Protein AF-A0A975SQP4-F1 (afdb_monomer)

pLDDT: mean 86.36, std 15.94, range [32.56, 98.25]

Nearest PDB structures (foldseek):
  5yxy-assembly3_C  TM=6.161E-01  e=6.098E-05  Thermococcus kodakarensis KOD1
  5yxy-assembly1_A  TM=6.257E-01  e=1.698E-04  Thermococcus kodakarensis KOD1
  5yxy-assembly2_B  TM=6.316E-01  e=3.946E-04  Thermococcus kodakarensis KOD1
  6ap4-assembly8_P  TM=3.852E-01  e=3.971E+00  Acinetobacter baumannii

Foldseek 3Di:
DPPAQDFFAQLCPLQVDPDPDPLSVVLVVCVVVLVLLVSLVSSLVVVVVVVVPDDPPPDDDPVQWDKDDPDQQWIKIWHQDRLGIKIWIFHDDPNDTPDIDIDDSVCSQPPCSHVLVVSLVPDDDPDPVRSVVVSVSSVV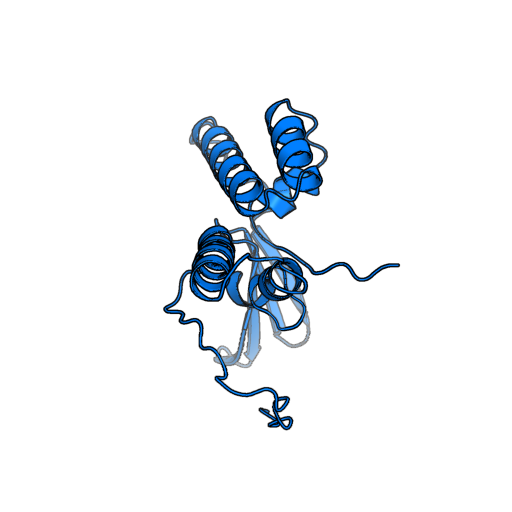SSPDPDDDDDDDDPDPDDDDDDDDD

Radius of gyration: 19.08 Å; Cα contacts (8 Å, |Δi|>4): 188; chains: 1; bounding box: 42×37×51 Å

Structure (mmCIF, N/CA/C/O backbone):
data_AF-A0A975SQP4-F1
#
_entry.id   AF-A0A975SQP4-F1
#
loop_
_atom_site.group_PDB
_atom_site.id
_atom_site.type_symbol
_atom_site.label_atom_id
_atom_site.label_alt_id
_atom_site.label_comp_id
_atom_site.label_asym_id
_atom_site.label_entity_id
_atom_site.label_seq_id
_atom_site.pdbx_PDB_ins_code
_atom_site.Cartn_x
_atom_site.Cartn_y
_atom_site.Cartn_z
_atom_site.occupancy
_atom_site.B_iso_or_equiv
_atom_site.auth_seq_id
_atom_site.auth_comp_id
_atom_site.auth_asym_id
_atom_site.auth_atom_id
_atom_site.pdbx_PDB_model_num
ATOM 1 N N . MET A 1 1 ? -13.201 15.260 -13.399 1.00 32.56 1 MET A N 1
ATOM 2 C CA . MET A 1 1 ? -12.210 14.703 -12.460 1.00 32.56 1 MET A CA 1
ATOM 3 C C . MET A 1 1 ? -11.807 13.373 -13.053 1.00 32.56 1 MET A C 1
ATOM 5 O O . MET A 1 1 ? -12.689 12.547 -13.225 1.00 32.56 1 MET A O 1
ATOM 9 N N . SER A 1 2 ? -10.571 13.209 -13.523 1.00 33.12 2 SER A N 1
ATOM 10 C CA . SER A 1 2 ? -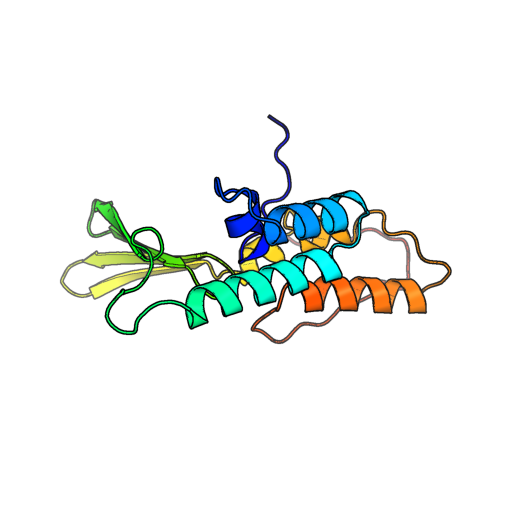10.125 11.887 -13.968 1.00 33.12 2 SER A CA 1
ATOM 11 C C . SER A 1 2 ? -10.070 10.998 -12.730 1.00 33.12 2 SER A C 1
ATOM 13 O O . SER A 1 2 ? -9.267 11.269 -11.837 1.00 33.12 2 SER A O 1
ATOM 15 N N . GLU A 1 3 ? -10.948 10.003 -12.642 1.00 42.69 3 GLU A N 1
ATOM 16 C CA . GLU A 1 3 ? -10.845 8.921 -11.661 1.00 42.69 3 GLU A CA 1
ATOM 17 C C . GLU A 1 3 ? -9.590 8.114 -12.008 1.00 42.69 3 GLU A C 1
ATOM 19 O O . GLU A 1 3 ? -9.625 7.149 -12.766 1.00 42.69 3 GLU A O 1
ATOM 24 N N . GLY A 1 4 ? -8.439 8.612 -11.554 1.00 46.56 4 GLY A N 1
ATOM 25 C CA . GLY A 1 4 ? -7.185 7.882 -11.608 1.00 46.56 4 GLY A CA 1
ATOM 26 C C . GLY A 1 4 ? -7.287 6.672 -10.692 1.00 46.56 4 GLY A C 1
ATOM 27 O O . GLY A 1 4 ? -7.921 6.740 -9.638 1.00 46.56 4 GLY A O 1
ATOM 28 N N . ALA A 1 5 ? -6.674 5.569 -11.105 1.00 53.38 5 ALA A N 1
ATOM 29 C CA . ALA A 1 5 ? -6.586 4.374 -10.288 1.00 53.38 5 ALA A CA 1
ATOM 30 C C . ALA A 1 5 ? -6.039 4.708 -8.897 1.00 53.38 5 ALA A C 1
ATOM 32 O O . ALA A 1 5 ? -5.041 5.420 -8.755 1.00 53.38 5 ALA A O 1
ATOM 33 N N . VAL A 1 6 ? -6.724 4.206 -7.874 1.00 75.69 6 VAL A N 1
ATOM 34 C CA . VAL A 1 6 ? -6.373 4.471 -6.482 1.00 75.69 6 VAL A CA 1
ATOM 35 C C . VAL A 1 6 ? -5.302 3.465 -6.067 1.00 75.69 6 VAL A C 1
ATOM 37 O O . VAL A 1 6 ? -5.576 2.276 -5.919 1.00 75.69 6 VAL A O 1
ATOM 40 N N . GLU A 1 7 ? -4.068 3.941 -5.905 1.00 90.06 7 GLU A N 1
ATOM 41 C CA . GLU A 1 7 ? -2.998 3.204 -5.229 1.00 90.06 7 GLU A CA 1
ATOM 42 C C . GLU A 1 7 ? -3.010 3.544 -3.736 1.00 90.06 7 GLU A C 1
ATOM 44 O O . GLU A 1 7 ? -3.256 4.686 -3.343 1.00 90.06 7 GLU A O 1
ATOM 49 N N . THR A 1 8 ? -2.712 2.556 -2.896 1.00 92.38 8 THR A N 1
ATOM 50 C CA . THR A 1 8 ? -2.535 2.736 -1.455 1.00 92.38 8 THR A CA 1
ATOM 51 C C . THR A 1 8 ? -1.158 2.261 -0.996 1.00 92.38 8 THR A C 1
ATOM 53 O O . THR A 1 8 ? -0.501 1.464 -1.666 1.00 92.38 8 THR A O 1
ATOM 56 N N . GLY A 1 9 ? -0.715 2.760 0.162 1.00 93.00 9 GLY A N 1
ATOM 57 C CA . GLY A 1 9 ? 0.570 2.407 0.765 1.00 93.00 9 GLY A CA 1
ATOM 58 C C . GLY A 1 9 ? 1.563 3.572 0.814 1.00 93.00 9 GLY A C 1
ATOM 59 O O . GLY A 1 9 ? 1.165 4.732 0.675 1.00 93.00 9 GLY A O 1
ATOM 60 N N . PRO A 1 10 ? 2.860 3.284 1.027 1.00 93.31 10 PRO A N 1
ATOM 61 C CA . PRO A 1 10 ? 3.873 4.305 1.301 1.00 93.31 10 PRO A CA 1
ATOM 62 C C . PRO A 1 10 ? 4.020 5.322 0.170 1.00 93.31 10 PRO A C 1
ATOM 64 O O . PRO A 1 10 ? 4.149 6.516 0.427 1.00 93.31 10 PRO A O 1
ATOM 67 N N . LEU A 1 11 ? 3.936 4.868 -1.088 1.00 93.81 11 LEU A N 1
ATOM 68 C CA . LEU A 1 11 ? 3.996 5.755 -2.249 1.00 93.81 11 LEU A CA 1
ATOM 69 C C . LEU A 1 11 ? 2.843 6.764 -2.240 1.00 93.81 11 LEU A C 1
ATOM 71 O O . LEU A 1 11 ? 3.079 7.962 -2.364 1.00 93.81 11 LEU A O 1
ATOM 75 N N . ALA A 1 12 ? 1.611 6.286 -2.048 1.00 91.56 12 ALA A N 1
ATOM 76 C CA . ALA A 1 12 ? 0.422 7.131 -2.011 1.00 91.56 12 ALA A CA 1
ATOM 77 C C . ALA A 1 12 ? 0.481 8.154 -0.865 1.00 91.56 12 ALA A C 1
ATOM 79 O O . ALA A 1 12 ? 0.145 9.320 -1.064 1.00 91.56 12 ALA A O 1
ATOM 80 N N . ARG A 1 13 ? 0.972 7.747 0.316 1.00 89.50 13 ARG A N 1
ATOM 81 C CA . ARG A 1 13 ? 1.149 8.653 1.462 1.00 89.50 13 ARG A CA 1
ATOM 82 C C . ARG A 1 13 ? 2.196 9.733 1.198 1.00 89.50 13 ARG A C 1
ATOM 84 O O . ARG A 1 13 ? 1.934 10.898 1.473 1.00 89.50 13 ARG A O 1
ATOM 91 N N . LEU A 1 14 ? 3.351 9.366 0.644 1.00 87.19 14 LEU A N 1
ATOM 92 C CA . LEU A 1 14 ? 4.431 10.318 0.364 1.00 87.19 14 LEU A CA 1
ATOM 93 C C . LEU A 1 14 ? 4.077 11.282 -0.774 1.00 87.19 14 LEU A C 1
ATOM 95 O O . LEU A 1 14 ? 4.376 12.468 -0.689 1.00 87.19 14 LEU A O 1
ATOM 99 N N . LEU A 1 15 ? 3.420 10.797 -1.831 1.00 81.31 15 LEU A N 1
ATOM 100 C CA . LEU A 1 15 ? 3.036 11.642 -2.963 1.00 81.31 15 LEU A CA 1
ATOM 101 C C . LEU A 1 15 ? 1.813 12.519 -2.676 1.00 81.31 15 LEU A C 1
ATOM 103 O O . LEU A 1 15 ? 1.733 13.613 -3.236 1.00 81.31 15 LEU A O 1
ATOM 107 N N . GLY A 1 16 ? 0.886 12.046 -1.835 1.00 75.50 16 GLY A N 1
ATOM 108 C CA . GLY A 1 16 ? -0.305 12.783 -1.403 1.00 75.50 16 GLY A CA 1
ATOM 109 C C . GLY A 1 16 ? -0.074 13.722 -0.213 1.00 75.50 16 GLY A C 1
ATOM 110 O O . GLY A 1 16 ? -0.915 14.578 0.054 1.00 75.50 16 GLY A O 1
ATOM 111 N N . GLY A 1 17 ? 1.045 13.575 0.500 1.00 70.75 17 GLY A N 1
ATOM 112 C CA . GLY A 1 17 ? 1.459 14.480 1.568 1.00 70.75 17 GLY A CA 1
ATOM 113 C C . GLY A 1 17 ? 2.101 15.768 1.046 1.00 70.75 17 GLY A C 1
ATOM 114 O O . GLY A 1 17 ? 2.543 15.856 -0.098 1.00 70.75 17 GLY A O 1
ATOM 115 N N . SER A 1 18 ? 2.212 16.772 1.917 1.00 59.25 18 SER A N 1
ATOM 116 C CA . SER A 1 18 ? 2.933 18.028 1.651 1.00 59.25 18 SER A CA 1
ATOM 117 C C . SER A 1 18 ? 4.452 17.911 1.861 1.00 59.25 18 SER A C 1
ATOM 119 O O . SER A 1 18 ? 5.122 18.909 2.122 1.00 59.25 18 SER A O 1
ATOM 121 N N . GLU A 1 19 ? 5.002 16.693 1.851 1.00 62.91 19 GLU A N 1
ATOM 122 C CA . GLU A 1 19 ? 6.427 16.460 2.086 1.00 62.91 19 GLU A CA 1
ATOM 123 C C . GLU A 1 19 ? 7.230 16.744 0.805 1.00 62.91 19 GLU A C 1
ATOM 125 O O . GLU A 1 19 ? 7.314 15.917 -0.101 1.00 62.91 19 GLU A O 1
ATOM 130 N N . ASP A 1 20 ? 7.865 17.916 0.745 1.00 63.41 20 ASP A N 1
ATOM 131 C CA . ASP A 1 20 ? 8.744 18.338 -0.358 1.00 63.41 20 ASP A CA 1
ATOM 132 C C . ASP A 1 20 ? 10.231 18.067 -0.057 1.00 63.41 20 ASP A C 1
ATOM 134 O O . ASP A 1 20 ? 11.104 18.923 -0.203 1.00 63.41 20 ASP A O 1
ATOM 138 N N . GLY A 1 21 ? 10.531 16.848 0.397 1.00 82.00 21 GLY A N 1
ATOM 139 C CA . GLY A 1 21 ? 11.902 16.391 0.644 1.00 82.00 21 GLY A CA 1
ATOM 140 C C . GLY A 1 21 ? 12.603 15.855 -0.611 1.00 82.00 21 GLY A C 1
ATOM 141 O O . GLY A 1 21 ? 11.957 15.464 -1.584 1.00 82.00 21 GLY A O 1
ATOM 142 N N . ALA A 1 22 ? 13.937 15.748 -0.567 1.00 86.44 22 ALA A N 1
ATOM 143 C CA . ALA A 1 22 ? 14.736 15.159 -1.652 1.00 86.44 22 ALA A CA 1
ATOM 144 C C . ALA A 1 22 ? 14.263 13.741 -2.037 1.00 86.44 22 ALA A C 1
ATOM 146 O O . ALA A 1 22 ? 14.171 13.420 -3.219 1.00 86.44 22 ALA A O 1
ATOM 147 N N . ALA A 1 23 ? 13.871 12.927 -1.048 1.00 88.88 23 ALA A N 1
ATOM 148 C CA . ALA A 1 23 ? 13.306 11.600 -1.286 1.00 88.88 23 ALA A CA 1
ATOM 149 C C . ALA A 1 23 ? 11.993 11.660 -2.088 1.00 88.88 23 ALA A C 1
ATOM 151 O O . ALA A 1 23 ? 11.809 10.891 -3.026 1.00 88.88 23 ALA A O 1
ATOM 152 N N . ALA A 1 24 ? 11.093 12.599 -1.773 1.00 90.12 24 ALA A N 1
ATOM 153 C CA . ALA A 1 24 ? 9.841 12.764 -2.510 1.00 90.12 24 ALA A CA 1
ATOM 154 C C . ALA A 1 24 ? 10.092 13.196 -3.964 1.00 90.12 24 ALA A C 1
ATOM 156 O O . ALA A 1 24 ? 9.420 12.709 -4.871 1.00 90.12 24 ALA A O 1
ATOM 157 N N . GLN A 1 25 ? 11.083 14.059 -4.206 1.00 91.25 25 GLN A N 1
ATOM 158 C CA . GLN A 1 25 ? 11.480 14.466 -5.560 1.00 91.25 25 GLN A CA 1
ATOM 159 C C . GLN A 1 25 ? 12.037 13.290 -6.372 1.00 91.25 25 GLN A C 1
ATOM 161 O O . GLN A 1 25 ? 11.622 13.091 -7.512 1.00 91.25 25 GLN A O 1
ATOM 166 N N . GLU A 1 26 ? 12.918 12.479 -5.781 1.00 93.44 26 GLU A N 1
ATOM 167 C CA . GLU A 1 26 ? 13.449 11.270 -6.422 1.00 93.44 26 GLU A CA 1
ATOM 168 C C . GLU A 1 26 ? 12.330 10.271 -6.754 1.00 93.44 26 GLU A C 1
ATOM 170 O O . GLU A 1 26 ? 12.251 9.760 -7.871 1.00 93.44 26 GLU A O 1
ATOM 175 N N . ILE A 1 27 ? 11.413 10.036 -5.813 1.00 95.06 27 ILE A N 1
ATOM 176 C CA . ILE A 1 27 ? 10.261 9.148 -6.007 1.00 95.06 27 ILE A CA 1
ATOM 177 C C . ILE A 1 27 ? 9.359 9.654 -7.143 1.00 95.06 27 ILE A C 1
ATOM 179 O O . ILE A 1 27 ? 8.973 8.860 -8.005 1.00 95.06 27 ILE A O 1
ATOM 183 N N . ARG A 1 28 ? 9.051 10.961 -7.187 1.00 92.81 28 ARG A N 1
ATOM 184 C CA . ARG A 1 28 ? 8.284 11.581 -8.285 1.00 92.81 28 ARG A CA 1
ATOM 185 C C . ARG A 1 28 ? 9.002 11.411 -9.621 1.00 92.81 28 ARG A C 1
ATOM 187 O O . ARG A 1 28 ? 8.385 10.988 -10.587 1.00 92.81 28 ARG A O 1
ATOM 194 N N . GLN A 1 29 ? 10.314 11.631 -9.664 1.00 94.69 29 GLN A N 1
ATOM 195 C CA . GLN A 1 29 ? 11.102 11.445 -10.879 1.00 94.69 29 GLN A CA 1
ATOM 196 C C . GLN A 1 29 ? 11.060 9.990 -11.379 1.00 94.69 29 GLN A C 1
ATOM 198 O O . GLN A 1 29 ? 10.873 9.753 -12.573 1.00 94.69 29 GLN A O 1
ATOM 203 N N . LEU A 1 30 ? 11.213 9.007 -10.486 1.00 96.25 30 LEU A N 1
ATOM 204 C CA . LEU A 1 30 ? 11.084 7.588 -10.834 1.00 96.25 30 LEU A CA 1
ATOM 205 C C . LEU A 1 30 ? 9.681 7.270 -11.362 1.00 96.25 30 LEU A C 1
ATOM 207 O O . LEU A 1 30 ? 9.540 6.527 -12.337 1.00 96.25 30 LEU A O 1
ATOM 211 N N . TRP A 1 31 ? 8.649 7.844 -10.744 1.00 93.69 31 TRP A N 1
ATOM 212 C CA . TRP A 1 31 ? 7.271 7.701 -11.195 1.00 93.69 31 TRP A CA 1
ATOM 213 C C . TRP A 1 31 ? 7.064 8.306 -12.588 1.00 93.69 31 TRP A C 1
ATOM 215 O O . TRP A 1 31 ? 6.564 7.629 -13.483 1.00 93.69 31 TRP A O 1
ATOM 225 N N . ASP A 1 32 ? 7.510 9.530 -12.833 1.00 93.19 32 ASP A N 1
ATOM 226 C CA . ASP A 1 32 ? 7.331 10.201 -14.124 1.00 93.19 32 ASP A CA 1
ATOM 227 C C . ASP A 1 32 ? 8.091 9.494 -15.260 1.00 93.19 32 ASP A C 1
ATOM 229 O O . ASP A 1 32 ? 7.645 9.482 -16.404 1.00 93.19 32 ASP A O 1
ATOM 233 N N . GLN A 1 33 ? 9.191 8.807 -14.938 1.00 94.50 33 GLN A N 1
ATOM 234 C CA . GLN A 1 33 ? 9.934 7.940 -15.863 1.00 94.50 33 GLN A CA 1
ATOM 235 C C . GLN A 1 33 ? 9.255 6.584 -16.136 1.00 94.50 33 GLN A C 1
ATOM 237 O O . GLN A 1 33 ? 9.826 5.741 -16.827 1.00 94.50 33 GLN A O 1
ATOM 242 N N . GLY A 1 34 ? 8.082 6.318 -15.555 1.00 91.75 34 GLY A N 1
ATOM 243 C CA . GLY A 1 34 ? 7.397 5.027 -15.671 1.00 91.75 34 GLY A CA 1
ATOM 244 C C . GLY A 1 34 ? 8.060 3.896 -14.877 1.00 91.75 34 GLY A C 1
ATOM 245 O O . GLY A 1 34 ? 7.683 2.735 -15.018 1.00 91.75 34 GLY A O 1
ATOM 246 N N . ARG A 1 35 ? 9.029 4.195 -14.001 1.00 94.56 35 ARG A N 1
ATOM 247 C CA . ARG A 1 35 ? 9.762 3.200 -13.201 1.00 94.56 35 ARG A CA 1
ATOM 248 C C . ARG A 1 35 ? 8.979 2.839 -11.935 1.00 94.56 35 ARG A C 1
ATOM 250 O O . ARG A 1 35 ? 9.484 2.985 -10.821 1.00 94.56 35 ARG A O 1
ATOM 257 N N . ARG A 1 36 ? 7.743 2.353 -12.112 1.00 94.56 36 ARG A N 1
ATOM 258 C CA . ARG A 1 36 ? 6.779 2.063 -11.028 1.00 94.56 36 ARG A CA 1
ATOM 259 C C . ARG A 1 36 ? 7.386 1.220 -9.899 1.00 94.56 36 ARG A C 1
ATOM 261 O O . ARG A 1 36 ? 7.304 1.663 -8.752 1.00 94.56 36 ARG A O 1
ATOM 268 N N . PRO A 1 37 ? 8.081 0.089 -10.166 1.00 96.50 37 PRO A N 1
ATOM 269 C CA . PRO A 1 37 ? 8.654 -0.704 -9.082 1.00 96.50 37 PRO A CA 1
ATOM 270 C C . PRO A 1 37 ? 9.704 0.042 -8.260 1.00 96.50 37 PRO A C 1
ATOM 272 O O . PRO A 1 37 ? 9.720 -0.058 -7.034 1.00 96.50 37 PRO A O 1
ATOM 275 N N . ALA A 1 38 ? 10.557 0.821 -8.931 1.00 97.38 38 ALA A N 1
ATOM 276 C CA . ALA A 1 38 ? 11.601 1.596 -8.275 1.00 97.38 38 ALA A CA 1
ATOM 277 C C . ALA A 1 38 ? 11.000 2.710 -7.408 1.00 97.38 38 ALA A C 1
ATOM 279 O O . ALA A 1 38 ? 11.415 2.869 -6.264 1.00 97.38 38 ALA A O 1
ATOM 280 N N . ALA A 1 39 ? 9.986 3.423 -7.914 1.00 96.38 39 ALA A N 1
ATOM 281 C CA . ALA A 1 39 ? 9.289 4.462 -7.158 1.00 96.38 39 ALA A CA 1
ATOM 282 C C . ALA A 1 39 ? 8.654 3.901 -5.871 1.00 96.38 39 ALA A C 1
ATOM 284 O O . ALA A 1 39 ? 8.838 4.465 -4.793 1.00 96.38 39 ALA A O 1
ATOM 285 N N . ARG A 1 40 ? 7.972 2.749 -5.955 1.00 96.44 40 ARG A N 1
ATOM 286 C CA . ARG A 1 40 ? 7.360 2.085 -4.789 1.00 96.44 40 ARG A CA 1
ATOM 287 C C . ARG A 1 40 ? 8.389 1.606 -3.772 1.00 96.44 40 ARG A C 1
ATOM 289 O O . ARG A 1 40 ? 8.176 1.748 -2.570 1.00 96.44 40 ARG A O 1
ATOM 296 N N . LEU A 1 41 ? 9.504 1.033 -4.230 1.00 96.94 41 LEU A N 1
ATOM 297 C CA . LEU A 1 41 ? 10.579 0.600 -3.337 1.00 96.94 41 LEU A CA 1
ATOM 298 C C . LEU A 1 41 ? 11.240 1.793 -2.635 1.00 96.94 41 LEU A C 1
ATOM 300 O O . LEU A 1 41 ? 11.390 1.762 -1.416 1.00 96.94 41 LEU A O 1
ATOM 304 N N . ALA A 1 42 ? 11.562 2.855 -3.376 1.00 96.44 42 ALA A N 1
ATOM 305 C CA . ALA A 1 42 ? 12.117 4.083 -2.812 1.00 96.44 42 ALA A CA 1
ATOM 306 C C . ALA A 1 42 ? 11.171 4.700 -1.768 1.00 96.44 42 ALA A C 1
ATOM 308 O O . ALA A 1 42 ? 11.614 5.064 -0.681 1.00 96.44 42 ALA A O 1
ATOM 309 N N . ALA A 1 43 ? 9.863 4.719 -2.042 1.00 95.38 43 ALA A N 1
ATOM 310 C CA . ALA A 1 43 ? 8.848 5.165 -1.091 1.00 95.38 43 ALA A CA 1
ATOM 311 C C . ALA A 1 43 ? 8.824 4.337 0.204 1.00 95.38 43 ALA A C 1
ATOM 313 O O . ALA A 1 43 ? 8.783 4.908 1.294 1.00 95.38 43 ALA A O 1
ATOM 314 N N . ARG A 1 44 ? 8.910 3.002 0.115 1.00 95.44 44 ARG A N 1
ATOM 315 C CA . ARG A 1 44 ? 9.026 2.136 1.304 1.00 95.44 44 ARG A CA 1
ATOM 316 C C . ARG A 1 44 ? 10.281 2.436 2.111 1.00 95.44 44 ARG A C 1
ATOM 318 O O . ARG A 1 44 ? 10.204 2.531 3.330 1.00 95.44 44 ARG A O 1
ATOM 325 N N . CYS A 1 45 ? 11.428 2.573 1.447 1.00 95.19 45 CYS A N 1
ATOM 326 C CA . CYS A 1 45 ? 12.690 2.879 2.116 1.00 95.19 45 CYS A CA 1
ATOM 327 C C . CYS A 1 45 ? 12.631 4.240 2.816 1.00 95.19 45 CYS A C 1
ATOM 329 O O . CYS A 1 45 ? 12.997 4.331 3.983 1.00 95.19 45 CYS A O 1
ATOM 331 N N . ALA A 1 46 ? 12.115 5.270 2.141 1.00 93.56 46 ALA A N 1
ATOM 332 C CA . ALA A 1 46 ? 11.956 6.602 2.713 1.00 93.56 46 ALA A CA 1
ATOM 333 C C . ALA A 1 46 ? 11.031 6.592 3.940 1.00 93.56 46 ALA A C 1
ATOM 335 O O . ALA A 1 46 ? 11.378 7.157 4.978 1.00 93.56 46 ALA A O 1
ATOM 336 N N . GLU A 1 47 ? 9.887 5.903 3.860 1.00 91.62 47 GLU A N 1
ATOM 337 C CA . GLU A 1 47 ? 8.977 5.776 4.998 1.00 91.62 47 GLU A CA 1
ATOM 338 C C . GLU A 1 47 ? 9.612 4.996 6.156 1.00 91.62 47 GLU A C 1
ATOM 340 O O . GLU A 1 47 ? 9.515 5.429 7.303 1.00 91.62 47 GLU A O 1
ATOM 345 N N . LEU A 1 48 ? 10.314 3.895 5.871 1.00 91.88 48 LEU A N 1
ATOM 346 C CA . LEU A 1 48 ? 11.021 3.116 6.886 1.00 91.88 48 LEU A CA 1
ATOM 347 C C . LEU A 1 48 ? 12.091 3.954 7.591 1.00 91.88 48 LEU A C 1
ATOM 349 O O . LEU A 1 48 ? 12.160 3.938 8.817 1.00 91.88 48 LEU A O 1
ATOM 353 N N . THR A 1 49 ? 12.898 4.713 6.845 1.00 91.81 49 THR A N 1
ATOM 354 C CA . THR A 1 49 ? 13.903 5.618 7.420 1.00 91.81 49 THR A CA 1
ATOM 355 C C . THR A 1 49 ? 13.251 6.695 8.283 1.00 91.81 49 THR A C 1
ATOM 357 O O . THR A 1 49 ? 13.729 6.955 9.385 1.00 91.81 49 THR A O 1
ATOM 360 N N . ARG A 1 50 ? 12.138 7.287 7.826 1.00 88.00 50 ARG A N 1
ATOM 361 C CA . ARG A 1 50 ? 11.384 8.290 8.593 1.00 88.00 50 ARG A CA 1
ATOM 362 C C . ARG A 1 50 ? 10.860 7.713 9.907 1.00 88.00 50 ARG A C 1
ATOM 364 O O . ARG A 1 50 ? 11.040 8.339 10.943 1.00 88.00 50 ARG A O 1
ATOM 371 N N . LEU A 1 51 ? 10.241 6.532 9.873 1.00 87.44 51 LEU A N 1
ATOM 372 C CA . LEU A 1 51 ? 9.721 5.854 11.066 1.00 87.44 51 LEU A CA 1
ATOM 373 C C . LEU A 1 51 ? 10.843 5.431 12.019 1.00 87.44 51 LEU A C 1
ATOM 375 O O . LEU A 1 51 ? 10.719 5.616 13.223 1.00 87.44 51 LEU A O 1
ATOM 379 N N . ALA A 1 52 ? 11.956 4.914 11.495 1.00 89.06 52 ALA A N 1
ATOM 380 C CA . ALA A 1 52 ? 13.106 4.510 12.302 1.00 89.06 52 ALA A CA 1
ATOM 381 C C . ALA A 1 52 ? 13.812 5.696 12.985 1.00 89.06 52 ALA A C 1
ATOM 383 O O . ALA A 1 52 ? 14.499 5.501 13.985 1.00 89.06 52 ALA A O 1
ATOM 384 N N . ALA A 1 53 ? 13.653 6.912 12.454 1.00 88.31 53 ALA A N 1
ATOM 385 C CA . ALA A 1 53 ? 14.185 8.136 13.045 1.00 88.31 53 ALA A CA 1
ATOM 386 C C . ALA A 1 53 ? 13.280 8.741 14.139 1.00 88.31 53 ALA A C 1
ATOM 388 O O . ALA A 1 53 ? 13.708 9.677 14.816 1.00 88.31 53 ALA A O 1
ATOM 389 N N . GLN A 1 54 ? 12.045 8.251 14.315 1.00 84.56 54 GLN A N 1
ATOM 390 C CA . GLN A 1 54 ? 11.140 8.739 15.360 1.00 84.56 54 GLN A CA 1
ATOM 391 C C . GLN A 1 54 ? 11.601 8.269 16.743 1.00 84.56 54 GLN A C 1
ATOM 393 O O . GLN A 1 54 ? 12.066 7.141 16.919 1.00 84.56 54 GLN A O 1
ATOM 398 N N . ALA A 1 55 ? 11.472 9.145 17.741 1.00 77.88 55 ALA A N 1
ATOM 399 C CA . ALA A 1 55 ? 11.774 8.784 19.119 1.00 77.88 55 ALA A CA 1
ATOM 400 C C . ALA A 1 55 ? 10.729 7.773 19.645 1.00 77.88 55 ALA A C 1
ATOM 402 O O . ALA A 1 55 ? 9.562 7.880 19.275 1.00 77.88 55 ALA A O 1
ATOM 403 N N . PRO A 1 56 ? 11.095 6.808 20.513 1.00 75.69 56 PRO A N 1
ATOM 404 C CA . PRO A 1 56 ? 10.175 5.753 20.964 1.00 75.69 56 PRO A CA 1
ATOM 405 C C . PRO A 1 56 ? 8.908 6.249 21.683 1.00 75.69 56 PRO A C 1
ATOM 407 O O . PRO A 1 56 ? 7.936 5.510 21.805 1.00 75.69 56 PRO A O 1
ATOM 410 N N . ASP A 1 57 ? 8.937 7.474 22.203 1.00 81.06 57 ASP A N 1
ATOM 411 C CA . ASP A 1 57 ? 7.842 8.154 22.895 1.00 81.06 57 ASP A CA 1
ATOM 412 C C . ASP A 1 57 ? 6.946 8.978 21.956 1.00 81.06 57 ASP A C 1
ATOM 414 O O . ASP A 1 57 ? 5.818 9.323 22.320 1.00 81.06 57 ASP A O 1
ATOM 418 N N . GLN A 1 58 ? 7.400 9.250 20.730 1.00 74.75 58 GLN A N 1
ATOM 419 C CA . GLN A 1 58 ? 6.543 9.735 19.658 1.00 74.75 58 GLN A CA 1
ATOM 420 C C . GLN A 1 58 ? 5.706 8.550 19.178 1.00 74.75 58 GLN A C 1
ATOM 422 O O . GLN A 1 58 ? 6.175 7.694 18.434 1.00 74.75 58 GLN A O 1
ATOM 427 N N . GLY A 1 59 ? 4.465 8.464 19.661 1.00 75.44 59 GLY A N 1
ATOM 428 C CA . GLY A 1 59 ? 3.500 7.472 19.188 1.00 75.44 59 GLY A CA 1
ATOM 429 C C . GLY A 1 59 ? 3.272 7.535 17.669 1.00 75.44 59 GLY A C 1
ATOM 430 O O . GLY A 1 59 ? 3.868 8.334 16.946 1.00 75.44 59 GLY A O 1
ATOM 431 N N . LEU A 1 60 ? 2.369 6.691 17.165 1.00 73.69 60 LEU A N 1
ATOM 432 C CA . LEU A 1 60 ? 2.030 6.683 15.739 1.00 73.69 60 LEU A CA 1
ATOM 433 C C . LEU A 1 60 ? 1.563 8.073 15.264 1.00 73.69 60 LEU A C 1
ATOM 435 O O . LEU A 1 60 ? 0.951 8.807 16.048 1.00 73.69 60 LEU A O 1
ATOM 439 N N . PRO A 1 61 ? 1.787 8.430 13.984 1.00 81.31 61 PRO A N 1
ATOM 440 C CA . PRO A 1 61 ? 1.229 9.655 13.427 1.00 81.31 61 PRO A CA 1
ATOM 441 C C . PRO A 1 61 ? -0.289 9.725 13.680 1.00 81.31 61 PRO A C 1
ATOM 443 O O . PRO A 1 61 ? -0.976 8.716 13.503 1.00 81.31 61 PRO A O 1
ATOM 446 N N . PRO A 1 62 ? -0.834 10.887 14.080 1.00 76.44 62 PRO A N 1
ATOM 447 C CA . PRO A 1 62 ? -2.212 10.990 14.570 1.00 76.44 62 PRO A CA 1
ATOM 448 C C . PRO A 1 62 ? -3.263 10.544 13.541 1.00 76.44 62 PRO A C 1
ATOM 450 O O . PRO A 1 62 ? -4.288 9.989 13.920 1.00 76.44 62 PRO A O 1
ATOM 453 N N . ASP A 1 63 ? -2.981 10.693 12.244 1.00 85.69 63 ASP A N 1
ATOM 454 C CA . ASP A 1 63 ? -3.914 10.345 11.162 1.00 85.69 63 ASP A CA 1
ATOM 455 C C . ASP A 1 63 ? -3.847 8.871 10.724 1.00 85.69 63 ASP A C 1
ATOM 457 O O . ASP A 1 63 ? -4.551 8.456 9.792 1.00 85.69 63 ASP A O 1
ATOM 461 N N . TRP A 1 64 ? -2.984 8.070 11.360 1.00 90.19 64 TRP A N 1
ATOM 462 C CA . TRP A 1 64 ? -2.804 6.655 11.028 1.00 90.19 64 TRP A CA 1
ATOM 463 C C . TRP A 1 64 ? -3.851 5.758 11.666 1.00 90.19 64 TRP A C 1
ATOM 465 O O . TRP A 1 64 ? -4.102 4.676 11.148 1.00 90.19 64 TRP A O 1
ATOM 475 N N . VAL A 1 65 ? -4.482 6.188 12.754 1.00 93.38 65 VAL A N 1
ATOM 476 C CA . VAL A 1 65 ? -5.546 5.430 13.413 1.00 93.38 65 VAL A CA 1
ATOM 477 C C . VAL A 1 65 ? -6.764 6.327 13.531 1.00 93.38 65 VAL A C 1
ATOM 479 O O . VAL A 1 65 ? -6.696 7.412 14.096 1.00 93.38 65 VAL A O 1
ATOM 482 N N . GLY A 1 66 ? -7.890 5.870 12.995 1.00 93.75 66 GLY A N 1
ATOM 483 C CA . GLY A 1 66 ? -9.141 6.612 13.029 1.00 93.75 66 GLY A CA 1
ATOM 484 C C . GLY A 1 66 ? -10.330 5.699 13.271 1.00 93.75 66 GLY A C 1
ATOM 485 O O . GLY A 1 66 ? -10.317 4.522 12.910 1.00 93.75 66 GLY A O 1
ATOM 486 N N . GLY A 1 67 ? -11.377 6.259 13.865 1.00 95.25 67 GLY A N 1
ATOM 487 C CA . GLY A 1 67 ? -12.647 5.578 14.060 1.00 95.25 67 GLY A CA 1
ATOM 488 C C . GLY A 1 67 ? -13.817 6.524 13.832 1.00 95.25 67 GLY A C 1
ATOM 489 O O . GLY A 1 67 ? -13.721 7.715 14.121 1.00 95.25 67 GLY A O 1
ATOM 490 N N . ALA A 1 68 ? -14.921 5.994 13.318 1.00 96.44 68 ALA A N 1
ATOM 491 C CA . ALA A 1 68 ? -16.160 6.731 13.126 1.00 96.44 68 ALA A CA 1
ATOM 492 C C . ALA A 1 68 ? -17.357 5.897 13.590 1.00 96.44 68 ALA A C 1
ATOM 494 O O . ALA A 1 68 ? -17.469 4.712 13.279 1.00 96.44 68 ALA A O 1
ATOM 495 N N . ASN A 1 69 ? -18.272 6.530 14.323 1.00 96.44 69 ASN A N 1
ATOM 496 C CA . ASN A 1 69 ? -19.582 5.961 14.619 1.00 96.44 69 ASN A CA 1
ATOM 497 C C . ASN A 1 69 ? -20.516 6.275 13.444 1.00 96.44 69 ASN A C 1
ATOM 499 O O . ASN A 1 69 ? -20.745 7.444 13.138 1.00 96.44 69 ASN A O 1
ATOM 503 N N . LEU A 1 70 ? -21.033 5.236 12.789 1.00 96.50 70 LEU A N 1
ATOM 504 C CA . LEU A 1 70 ? -21.928 5.353 11.634 1.00 96.50 70 LEU A CA 1
ATOM 505 C C . LEU A 1 70 ? -23.417 5.267 12.028 1.00 96.50 70 LEU A C 1
ATOM 507 O O . LEU A 1 70 ? -24.290 5.308 11.165 1.00 96.50 70 LEU A O 1
ATOM 511 N N . GLY A 1 71 ? -23.719 5.162 13.325 1.00 95.81 71 G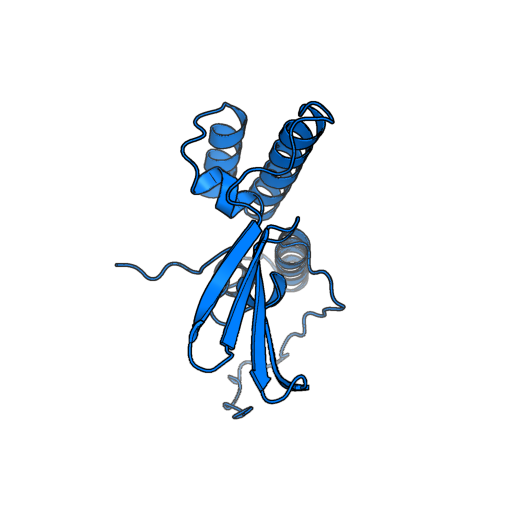LY A N 1
ATOM 512 C CA . GLY A 1 71 ? -25.068 5.027 13.870 1.00 95.81 71 GLY A CA 1
ATOM 513 C C . GLY A 1 71 ? -25.568 3.581 13.917 1.00 95.81 71 GLY A C 1
ATOM 514 O O . GLY A 1 71 ? -24.978 2.665 13.345 1.00 95.81 71 GLY A O 1
ATOM 515 N N . SER A 1 72 ? -26.675 3.352 14.633 1.00 94.88 72 SER A N 1
ATOM 516 C CA . SER A 1 72 ? -27.357 2.043 14.701 1.00 94.88 72 SER A CA 1
ATOM 517 C C . SER A 1 72 ? -26.450 0.875 15.121 1.00 94.88 72 SER A C 1
ATOM 519 O O . SER A 1 72 ? -26.543 -0.226 14.574 1.00 94.88 72 SER A O 1
ATOM 521 N N . GLY A 1 73 ? -25.536 1.138 16.061 1.00 96.25 73 GLY A N 1
ATOM 522 C CA . GLY A 1 73 ? -24.546 0.165 16.526 1.00 96.25 73 GLY A CA 1
ATOM 523 C C . GLY A 1 73 ? -23.406 -0.107 15.540 1.00 96.25 73 GLY A C 1
ATOM 524 O O . GLY A 1 73 ? -22.629 -1.026 15.775 1.00 96.25 73 GLY A O 1
ATOM 525 N N . THR A 1 74 ? -23.294 0.657 14.449 1.00 98.19 74 THR A N 1
ATOM 526 C CA . THR A 1 74 ? -22.267 0.479 13.415 1.00 98.19 74 THR A CA 1
ATOM 527 C C . THR A 1 74 ? -21.059 1.375 13.673 1.00 98.19 74 THR A C 1
ATOM 529 O O . THR A 1 74 ? -21.197 2.585 13.853 1.00 98.19 74 THR A O 1
ATOM 532 N N . GLY A 1 75 ? -19.867 0.789 13.656 1.00 97.88 75 GLY A N 1
ATOM 533 C CA . GLY A 1 75 ? -18.590 1.486 13.743 1.00 97.88 75 GLY A CA 1
ATOM 534 C C . GLY A 1 75 ? -17.701 1.179 12.544 1.00 97.88 75 GLY A C 1
ATOM 535 O O . GLY A 1 75 ? -17.730 0.074 12.005 1.00 97.88 75 GLY A O 1
ATOM 536 N N . LEU A 1 76 ? -16.899 2.164 12.154 1.00 97.88 76 LEU A N 1
ATOM 537 C CA . LEU A 1 76 ? -15.795 2.040 11.210 1.00 97.88 76 LEU A CA 1
ATOM 538 C C . LEU A 1 76 ? -14.489 2.300 11.959 1.00 97.88 76 LEU A C 1
ATOM 540 O O . LEU A 1 76 ? -14.394 3.276 12.699 1.00 97.88 76 LEU A O 1
ATOM 544 N N . ALA A 1 77 ? -13.479 1.472 11.732 1.00 96.94 77 ALA A N 1
ATOM 545 C CA . ALA A 1 77 ? -12.103 1.716 12.133 1.00 96.94 77 ALA A CA 1
ATOM 546 C C . ALA A 1 77 ? -11.203 1.690 10.895 1.00 96.94 77 ALA A C 1
ATOM 548 O O . ALA A 1 77 ? -11.384 0.855 10.011 1.00 96.94 77 ALA A O 1
ATOM 549 N N . ARG A 1 78 ? -10.232 2.599 10.839 1.00 95.88 78 ARG A N 1
ATOM 550 C CA . ARG A 1 78 ? -9.180 2.655 9.821 1.00 95.88 78 ARG A CA 1
ATOM 551 C C . ARG A 1 78 ? -7.830 2.649 10.520 1.00 95.88 78 ARG A C 1
ATOM 553 O O . ARG A 1 78 ? -7.616 3.431 11.444 1.00 95.88 78 ARG A O 1
ATOM 560 N N . VAL A 1 79 ? -6.920 1.817 10.030 1.00 94.75 79 VAL A N 1
ATOM 561 C CA . VAL A 1 79 ? -5.526 1.781 10.475 1.00 94.75 79 VAL A CA 1
ATOM 562 C C . VAL A 1 79 ? -4.611 1.809 9.256 1.00 94.75 79 VAL A C 1
ATOM 564 O O . VAL A 1 79 ? -4.746 0.979 8.361 1.00 94.75 79 VAL A O 1
ATOM 567 N N . GLU A 1 80 ? -3.675 2.750 9.207 1.00 93.56 80 GLU A N 1
ATOM 568 C CA . GLU A 1 80 ? -2.592 2.740 8.228 1.00 93.56 80 GLU A CA 1
ATOM 569 C C . GLU A 1 80 ? -1.614 1.609 8.542 1.00 93.56 80 GLU A C 1
ATOM 571 O O . GLU A 1 80 ? -1.109 1.473 9.655 1.00 93.56 80 GLU A O 1
ATOM 576 N N . THR A 1 81 ? -1.336 0.794 7.530 1.00 93.75 81 THR A N 1
ATOM 577 C CA . THR A 1 81 ? -0.369 -0.302 7.592 1.00 93.75 81 THR A CA 1
ATOM 578 C C . THR A 1 81 ? 0.785 -0.047 6.622 1.00 93.75 81 THR A C 1
ATOM 580 O O . THR A 1 81 ? 0.746 0.872 5.792 1.00 93.75 81 THR A O 1
ATOM 583 N N . ALA A 1 82 ? 1.790 -0.927 6.651 1.00 91.62 82 ALA A N 1
ATOM 584 C CA . ALA A 1 82 ? 2.890 -0.919 5.685 1.00 91.62 82 ALA A CA 1
ATOM 585 C C . ALA A 1 82 ? 2.419 -0.978 4.216 1.00 91.62 82 ALA A C 1
ATOM 587 O O . ALA A 1 82 ? 3.126 -0.500 3.336 1.00 91.62 82 ALA A O 1
ATOM 588 N N . ARG A 1 83 ? 1.221 -1.523 3.947 1.00 92.88 83 ARG A N 1
ATOM 589 C CA . ARG A 1 83 ? 0.665 -1.705 2.592 1.00 92.88 83 ARG A CA 1
ATOM 590 C C . ARG A 1 83 ? -0.444 -0.715 2.231 1.00 92.88 83 ARG A C 1
ATOM 592 O O . ARG A 1 83 ? -0.906 -0.732 1.101 1.00 92.88 83 ARG A O 1
ATOM 599 N N . GLY A 1 84 ? -0.862 0.140 3.167 1.00 92.69 84 GLY A N 1
ATOM 600 C CA . GLY A 1 84 ? -1.992 1.062 2.995 1.00 92.69 84 GLY A CA 1
ATOM 601 C C . GLY A 1 84 ? -3.043 0.932 4.102 1.00 92.69 84 GLY A C 1
ATOM 602 O O . GLY A 1 84 ? -2.782 0.258 5.107 1.00 92.69 84 GLY A O 1
ATOM 603 N N . PRO A 1 85 ? -4.218 1.565 3.951 1.00 93.69 85 PRO A N 1
ATOM 604 C CA . PRO A 1 85 ? -5.264 1.557 4.960 1.00 93.69 85 PRO A CA 1
ATOM 605 C C . PRO A 1 85 ? -5.954 0.192 5.037 1.00 93.69 85 PRO A C 1
ATOM 607 O O . PRO A 1 85 ? -6.400 -0.359 4.033 1.00 93.69 85 PRO A O 1
ATOM 610 N N . LEU A 1 86 ? -6.073 -0.328 6.255 1.00 95.31 86 LEU A N 1
ATOM 611 C CA . LEU A 1 86 ? -6.924 -1.454 6.621 1.00 95.31 86 LEU A CA 1
ATOM 612 C C . LEU A 1 86 ? -8.196 -0.900 7.262 1.00 95.31 86 LEU A C 1
ATOM 614 O O . LEU A 1 86 ? -8.118 -0.156 8.245 1.00 95.31 86 LEU A O 1
ATOM 618 N N . LEU A 1 87 ? -9.357 -1.249 6.708 1.00 96.31 87 LEU A N 1
ATOM 619 C CA . LEU A 1 87 ? -10.648 -0.807 7.223 1.00 96.31 87 LEU A CA 1
ATOM 620 C C . LEU A 1 87 ? -11.390 -1.979 7.859 1.00 96.31 87 LEU A C 1
ATOM 622 O O . LEU A 1 87 ? -11.457 -3.062 7.287 1.00 96.31 87 LEU A O 1
ATOM 626 N N . HIS A 1 88 ? -11.994 -1.733 9.015 1.00 97.56 88 HIS A N 1
ATOM 627 C CA . HIS A 1 88 ? -12.921 -2.643 9.675 1.00 97.56 88 HIS A CA 1
ATOM 628 C C . HIS A 1 88 ? -14.256 -1.936 9.847 1.00 97.56 88 HIS A C 1
ATOM 630 O O . HIS A 1 88 ? -14.311 -0.873 10.462 1.00 97.56 88 HIS A O 1
ATOM 636 N N . ILE A 1 89 ? -15.333 -2.529 9.350 1.00 97.69 89 ILE A N 1
ATOM 637 C CA . ILE A 1 89 ? -16.697 -2.075 9.607 1.00 97.69 89 ILE A CA 1
ATOM 638 C C . ILE A 1 89 ? -17.431 -3.154 10.387 1.00 97.69 89 ILE A C 1
ATOM 640 O O . ILE A 1 89 ? -17.386 -4.328 10.031 1.00 97.69 89 ILE A O 1
ATOM 644 N N . LEU A 1 90 ? -18.091 -2.778 11.474 1.00 97.50 90 LEU A N 1
ATOM 645 C CA . LEU A 1 90 ? -18.798 -3.735 12.315 1.00 97.50 90 LEU A CA 1
ATOM 646 C C . LEU A 1 90 ? -20.085 -3.145 12.867 1.00 97.50 90 LEU A C 1
ATOM 648 O O . LEU A 1 90 ? -20.128 -1.967 13.203 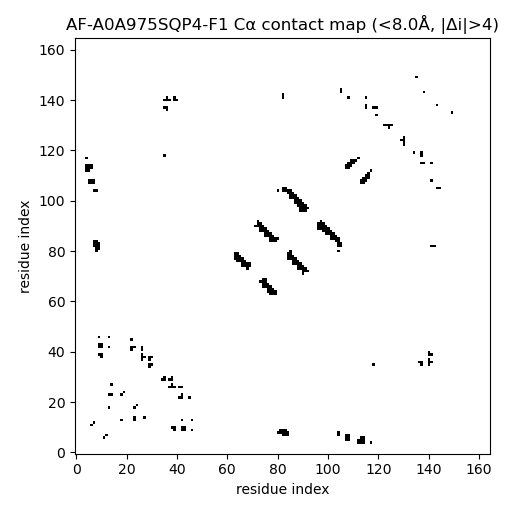1.00 97.50 90 LEU A O 1
ATOM 652 N N . GLN A 1 91 ? -21.118 -3.971 12.991 1.00 98.25 91 GLN A N 1
ATOM 653 C CA . GLN A 1 91 ? -22.379 -3.609 13.628 1.00 98.25 91 GLN A CA 1
ATOM 654 C C . GLN A 1 91 ? -22.592 -4.462 14.874 1.00 98.25 91 GLN A C 1
ATOM 656 O O . GLN A 1 91 ? -22.548 -5.688 14.790 1.00 98.25 91 GLN A O 1
ATOM 661 N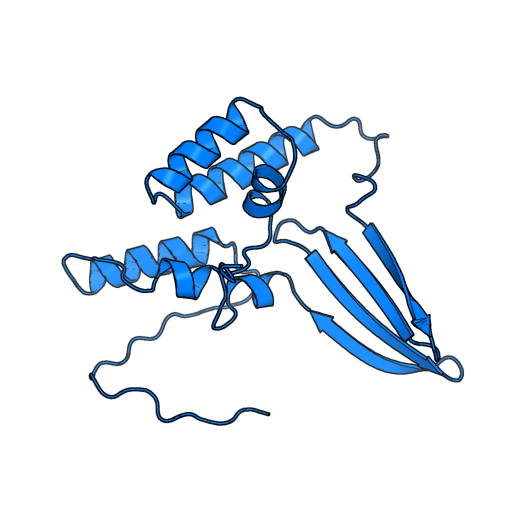 N . VAL A 1 92 ? -22.864 -3.823 16.010 1.00 97.62 92 VAL A N 1
ATOM 662 C CA . VAL A 1 92 ? -23.147 -4.478 17.291 1.00 97.62 92 VAL A CA 1
ATOM 663 C C . VAL A 1 92 ? -24.582 -4.206 17.726 1.00 97.62 92 VAL A C 1
ATOM 665 O O . VAL A 1 92 ? -25.066 -3.077 17.657 1.00 97.62 92 VAL A O 1
ATOM 668 N N . LYS A 1 93 ? -25.254 -5.246 18.217 1.00 97.31 93 LYS A N 1
ATOM 669 C CA . LYS A 1 93 ? -26.567 -5.167 18.862 1.00 97.31 93 LYS A CA 1
ATOM 670 C C . LYS A 1 93 ? -26.634 -6.195 19.983 1.00 97.31 93 LYS A C 1
ATOM 672 O O . LYS A 1 93 ? -26.195 -7.323 19.784 1.00 97.31 93 LYS A O 1
ATOM 677 N N . ASP A 1 94 ? -27.183 -5.809 21.133 1.00 96.06 94 ASP A N 1
ATOM 678 C CA . ASP A 1 94 ? -27.357 -6.697 22.293 1.00 96.06 94 ASP A CA 1
ATOM 679 C C . ASP A 1 94 ? -26.055 -7.451 22.641 1.00 96.06 94 ASP A C 1
ATOM 681 O O . ASP A 1 94 ? -26.042 -8.671 22.795 1.00 96.06 94 ASP A O 1
ATOM 685 N N . GLU A 1 95 ? -24.939 -6.707 22.670 1.00 94.25 95 GLU A N 1
ATOM 686 C CA . GLU A 1 95 ? -23.574 -7.199 22.946 1.00 94.25 95 GLU A CA 1
ATOM 687 C C . GLU A 1 95 ? -23.032 -8.242 21.947 1.00 94.25 95 GLU A C 1
ATOM 689 O O . GLU A 1 95 ? -22.033 -8.912 22.207 1.00 94.25 95 GLU A O 1
ATOM 694 N N . ARG A 1 96 ? -23.654 -8.372 20.770 1.00 97.00 96 ARG A N 1
ATOM 695 C CA . ARG A 1 96 ? -23.250 -9.306 19.709 1.00 97.00 96 ARG A CA 1
ATOM 696 C C . ARG A 1 96 ? -22.901 -8.579 18.420 1.00 97.00 96 ARG A C 1
ATOM 698 O O . ARG A 1 96 ? -23.553 -7.604 18.055 1.00 97.00 96 ARG A O 1
ATOM 705 N N . ILE A 1 97 ? -21.911 -9.100 17.697 1.00 97.31 97 ILE A N 1
ATOM 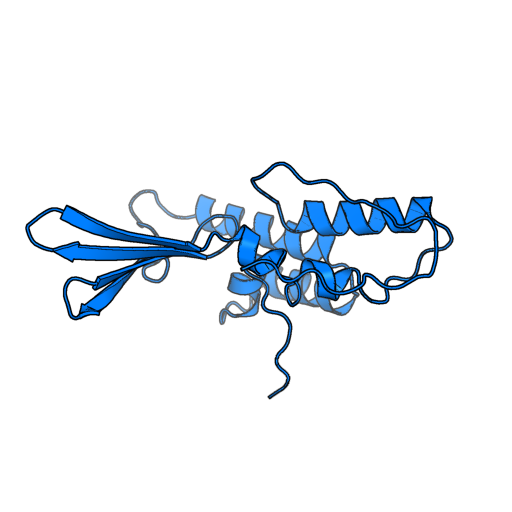706 C CA . ILE A 1 97 ? -21.585 -8.657 16.337 1.00 97.31 97 ILE A CA 1
ATOM 707 C C . ILE A 1 97 ? -22.649 -9.214 15.384 1.00 97.31 97 ILE A C 1
ATOM 709 O O . ILE A 1 97 ? -22.791 -10.428 15.256 1.00 97.31 97 ILE A O 1
ATOM 713 N N . LEU A 1 98 ? -23.399 -8.327 14.731 1.00 97.38 98 LEU A N 1
ATOM 714 C CA . LEU A 1 98 ? -24.374 -8.670 13.694 1.00 97.38 98 LEU A CA 1
ATOM 715 C C . LEU A 1 98 ? -23.736 -8.733 12.306 1.00 97.38 98 LEU A C 1
ATOM 717 O O . LEU A 1 98 ? -24.033 -9.636 11.533 1.00 97.38 98 LEU A O 1
ATOM 721 N N . HIS A 1 99 ? -22.864 -7.772 12.005 1.00 97.06 99 HIS A N 1
ATOM 722 C CA . HIS A 1 99 ? -22.154 -7.677 10.734 1.00 97.06 99 HIS A CA 1
ATOM 723 C C . HIS A 1 99 ? -20.698 -7.316 10.988 1.00 97.06 99 HIS A C 1
ATOM 725 O O . HIS A 1 99 ? -20.403 -6.530 11.890 1.00 97.06 99 HIS A O 1
ATOM 731 N N . TYR A 1 100 ? -19.804 -7.879 10.181 1.00 97.62 100 TYR A N 1
ATOM 732 C CA . TYR A 1 100 ? -18.381 -7.582 10.215 1.00 97.62 100 TYR A CA 1
ATOM 733 C C . TYR A 1 100 ? -17.817 -7.641 8.799 1.00 97.62 100 TYR A C 1
ATOM 735 O O . TYR A 1 100 ? -17.971 -8.650 8.115 1.00 97.62 100 TYR A O 1
ATOM 743 N N . GLY A 1 101 ? -17.184 -6.558 8.367 1.00 97.00 101 GLY A N 1
ATOM 744 C CA . GLY A 1 101 ? -16.523 -6.433 7.078 1.00 97.00 101 GLY A CA 1
ATOM 745 C C . GLY A 1 101 ? -15.109 -5.906 7.262 1.00 97.00 101 GLY A C 1
ATOM 746 O O . GLY A 1 101 ? -14.844 -5.087 8.145 1.00 97.00 101 GLY A O 1
ATOM 747 N N . ILE A 1 102 ? -14.205 -6.382 6.416 1.00 95.88 102 ILE A N 1
ATOM 748 C CA . ILE A 1 102 ? -12.819 -5.932 6.356 1.00 95.88 102 ILE A CA 1
ATOM 749 C C . ILE A 1 102 ? -12.563 -5.487 4.924 1.00 95.88 102 ILE A C 1
ATOM 751 O O . ILE A 1 102 ? -13.000 -6.170 4.004 1.00 95.88 102 ILE A O 1
ATOM 755 N N . ILE A 1 103 ? -11.866 -4.364 4.757 1.00 93.19 103 ILE A N 1
ATOM 756 C CA . ILE A 1 103 ? -11.256 -4.007 3.478 1.00 93.19 103 ILE A CA 1
ATOM 757 C C . ILE A 1 103 ? -9.745 -3.978 3.683 1.00 93.19 103 ILE A C 1
ATOM 759 O O . ILE A 1 103 ? -9.222 -3.104 4.385 1.00 93.19 103 ILE A O 1
ATOM 763 N N . ALA A 1 104 ? -9.055 -4.962 3.116 1.00 91.75 104 ALA A N 1
ATOM 764 C CA . ALA A 1 104 ? -7.615 -5.114 3.237 1.00 91.75 104 ALA A CA 1
ATOM 765 C C . ALA A 1 104 ? -6.871 -4.173 2.269 1.00 91.75 104 ALA A C 1
ATOM 767 O O . ALA A 1 104 ? -7.341 -3.931 1.158 1.00 91.75 104 ALA A O 1
ATOM 768 N N . PRO A 1 105 ? -5.662 -3.691 2.619 1.00 87.50 105 PRO A N 1
ATOM 769 C CA . PRO A 1 105 ? -4.888 -2.808 1.742 1.00 87.50 105 PRO A CA 1
ATOM 770 C C . PRO A 1 105 ? -4.620 -3.406 0.350 1.00 87.50 105 PRO A C 1
ATOM 772 O O . PRO A 1 105 ? -4.639 -2.705 -0.660 1.00 87.50 105 PRO A O 1
ATOM 775 N N . THR A 1 106 ? -4.408 -4.723 0.278 1.00 87.88 106 THR A N 1
ATOM 776 C CA . THR A 1 106 ? -4.173 -5.436 -0.983 1.00 87.88 106 THR A CA 1
ATOM 777 C C . THR A 1 106 ? -5.390 -5.448 -1.902 1.00 87.88 106 THR A C 1
ATOM 779 O O . THR A 1 106 ? -5.211 -5.473 -3.116 1.00 87.88 106 THR A O 1
ATOM 782 N N . GLU A 1 107 ? -6.611 -5.374 -1.369 1.00 90.81 107 GLU A N 1
ATOM 783 C CA . GLU A 1 107 ? -7.823 -5.340 -2.194 1.00 90.81 107 GLU A CA 1
ATOM 784 C C . GLU A 1 107 ? -7.883 -4.073 -3.047 1.00 90.81 107 GLU A C 1
ATOM 786 O O . GLU A 1 107 ? -8.283 -4.151 -4.200 1.00 90.81 107 GLU A O 1
ATOM 791 N N . TRP A 1 108 ? -7.405 -2.931 -2.540 1.00 90.81 108 TRP A N 1
ATOM 792 C CA . TRP A 1 108 ? -7.335 -1.680 -3.305 1.00 90.81 108 TRP A CA 1
ATOM 793 C C . TRP A 1 108 ? -6.351 -1.779 -4.473 1.00 90.81 108 TRP A C 1
ATOM 795 O O . TRP A 1 108 ? -6.688 -1.482 -5.618 1.00 90.81 108 TRP A O 1
ATOM 805 N N . ASN A 1 109 ? -5.128 -2.234 -4.188 1.00 92.75 109 ASN A N 1
ATOM 806 C CA . ASN A 1 109 ? -4.037 -2.249 -5.164 1.00 92.75 109 ASN A CA 1
ATOM 807 C C . ASN A 1 109 ? -4.260 -3.271 -6.291 1.00 92.75 109 ASN A C 1
ATOM 809 O O . ASN A 1 109 ? -3.833 -3.029 -7.422 1.00 92.75 109 ASN A O 1
ATOM 813 N N . PHE A 1 110 ? -4.947 -4.379 -5.994 1.00 93.06 110 PHE A N 1
ATOM 814 C CA . PHE A 1 110 ? -5.262 -5.453 -6.944 1.00 93.06 110 PHE A CA 1
ATOM 815 C C . PHE A 1 110 ? -6.731 -5.464 -7.396 1.00 93.06 110 PHE A C 1
ATOM 817 O O . PHE A 1 110 ? -7.151 -6.385 -8.095 1.00 93.06 110 PHE A O 1
ATOM 824 N N . HIS A 1 111 ? -7.510 -4.434 -7.048 1.00 92.12 111 HIS A N 1
ATOM 825 C CA . HIS A 1 111 ? -8.855 -4.235 -7.582 1.00 92.12 111 HIS A CA 1
ATOM 826 C C . HIS A 1 111 ? -8.816 -4.201 -9.127 1.00 92.12 111 HIS A C 1
ATOM 828 O O . HIS A 1 111 ? -7.827 -3.730 -9.696 1.00 92.12 111 HIS A O 1
ATOM 834 N N . PRO A 1 112 ? -9.889 -4.590 -9.844 1.00 91.38 112 PRO A N 1
ATOM 835 C CA . PRO A 1 112 ? -9.962 -4.454 -11.305 1.00 91.38 112 PRO A CA 1
ATOM 836 C C . PRO A 1 112 ? -9.720 -3.032 -11.845 1.00 91.38 112 PRO A C 1
ATOM 838 O O . PRO A 1 112 ? -9.403 -2.860 -13.016 1.00 91.38 112 PRO A O 1
ATOM 841 N N . GLN A 1 113 ? -9.868 -2.013 -10.995 1.00 89.69 113 GLN A N 1
ATOM 842 C CA . GLN A 1 113 ? -9.561 -0.601 -11.284 1.00 89.69 113 GLN A CA 1
ATOM 843 C C . GLN A 1 113 ? -8.366 -0.076 -10.461 1.00 89.69 113 GLN A C 1
ATOM 845 O O . GLN A 1 113 ? -8.182 1.129 -10.308 1.00 89.69 113 GLN A O 1
ATOM 850 N N . GLY A 1 114 ? -7.600 -0.984 -9.861 1.00 91.44 114 GLY A N 1
ATOM 851 C CA . GLY A 1 114 ? -6.492 -0.695 -8.962 1.00 91.44 114 GLY A CA 1
ATOM 852 C C . GLY A 1 114 ? -5.173 -0.437 -9.685 1.00 91.44 114 GLY A C 1
ATOM 853 O O . GLY A 1 114 ? -5.069 -0.469 -10.919 1.00 91.44 114 GLY A O 1
ATOM 854 N N . ALA A 1 115 ? -4.138 -0.201 -8.882 1.00 93.06 115 ALA A N 1
ATOM 855 C CA . ALA A 1 115 ? -2.794 0.124 -9.348 1.00 93.06 115 ALA A CA 1
ATOM 856 C C . ALA A 1 115 ? -2.183 -0.977 -10.229 1.00 93.06 115 ALA A C 1
ATOM 858 O O . ALA A 1 115 ? -1.582 -0.669 -11.256 1.00 93.06 115 ALA A O 1
ATOM 859 N N . PHE A 1 116 ? -2.373 -2.254 -9.872 1.00 94.75 116 PHE A N 1
ATOM 860 C CA . PHE A 1 116 ? -1.798 -3.367 -10.629 1.00 94.75 116 PHE A CA 1
ATOM 861 C C . PHE A 1 116 ? -2.313 -3.401 -12.069 1.00 94.75 116 PHE A C 1
ATOM 863 O O . PHE A 1 116 ? -1.515 -3.353 -13.002 1.00 94.75 116 PHE A O 1
ATOM 870 N N . ILE A 1 117 ? -3.641 -3.429 -12.247 1.00 93.75 117 ILE A N 1
ATOM 871 C CA . ILE A 1 117 ? -4.277 -3.467 -13.573 1.00 93.75 117 ILE A CA 1
ATOM 872 C C . ILE A 1 117 ? -3.883 -2.243 -14.394 1.00 93.75 117 ILE A C 1
ATOM 874 O O . ILE A 1 117 ? -3.574 -2.367 -15.577 1.00 93.75 117 ILE A O 1
ATOM 878 N N . THR A 1 118 ? -3.831 -1.076 -13.759 1.00 92.44 118 THR A N 1
ATOM 879 C CA . THR A 1 118 ? -3.426 0.171 -14.414 1.00 92.44 118 THR A CA 1
ATOM 880 C C . THR A 1 118 ? -1.999 0.113 -14.944 1.00 92.44 118 THR A C 1
ATOM 882 O O . THR A 1 118 ? -1.760 0.530 -16.073 1.00 92.44 118 THR A O 1
ATOM 885 N N . ASP A 1 119 ? -1.062 -0.434 -14.171 1.00 93.06 119 ASP A N 1
ATOM 886 C CA . ASP A 1 119 ? 0.341 -0.514 -14.575 1.00 93.06 119 ASP A CA 1
ATOM 887 C C . ASP A 1 119 ? 0.609 -1.575 -15.646 1.00 93.06 119 ASP A C 1
ATOM 889 O O . ASP A 1 119 ? 1.470 -1.377 -16.504 1.00 93.06 119 ASP A O 1
ATOM 893 N N . VAL A 1 120 ? -0.086 -2.716 -15.594 1.00 92.69 120 VAL A N 1
ATOM 894 C CA . VAL A 1 120 ? 0.104 -3.784 -16.592 1.00 92.69 120 VAL A CA 1
ATOM 895 C C . VAL A 1 120 ? -0.631 -3.490 -17.899 1.00 92.69 120 VAL A C 1
ATOM 897 O O . VAL A 1 120 ? -0.234 -3.985 -18.956 1.00 92.69 120 VAL A O 1
ATOM 900 N N . THR A 1 121 ? -1.688 -2.674 -17.862 1.00 90.75 121 THR A N 1
ATOM 901 C CA . THR A 1 121 ? -2.444 -2.306 -19.063 1.00 90.75 121 THR A CA 1
ATOM 902 C C . THR A 1 121 ? -1.582 -1.451 -19.990 1.00 90.75 121 THR A C 1
ATOM 904 O O . THR A 1 121 ? -1.165 -0.350 -19.648 1.00 90.75 121 THR A O 1
ATOM 907 N N . GLY A 1 122 ? -1.335 -1.950 -21.204 1.00 82.88 122 GLY A N 1
ATOM 908 C CA . GLY A 1 122 ? -0.536 -1.249 -22.216 1.00 82.88 122 GLY A CA 1
ATOM 909 C C . GLY A 1 122 ? 0.977 -1.446 -22.089 1.00 82.88 122 GLY A C 1
ATOM 910 O O . GLY A 1 122 ? 1.727 -0.863 -22.877 1.00 82.88 122 GLY A O 1
ATOM 911 N N . LEU A 1 123 ? 1.426 -2.291 -21.155 1.00 87.62 123 LEU A N 1
ATOM 912 C CA . LEU 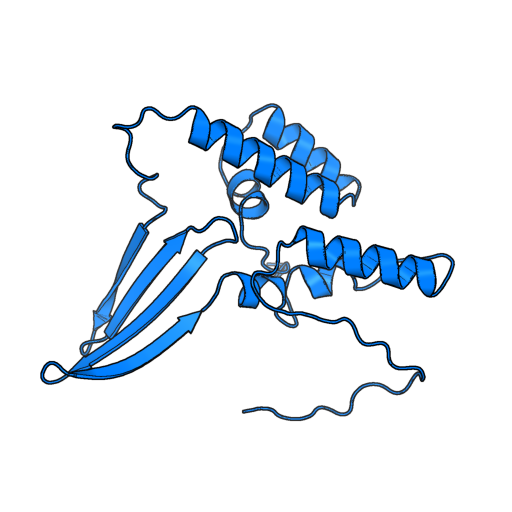A 1 123 ? 2.828 -2.660 -20.999 1.00 87.62 123 LEU A CA 1
ATOM 913 C C . LEU A 1 123 ? 3.392 -3.219 -22.316 1.00 87.62 123 LEU A C 1
ATOM 915 O O . LEU A 1 123 ? 2.868 -4.178 -22.881 1.00 87.62 123 LEU A O 1
ATOM 919 N N . GLN A 1 124 ? 4.478 -2.615 -22.796 1.00 90.06 124 GLN A N 1
ATOM 920 C CA . GLN A 1 124 ? 5.202 -3.085 -23.975 1.00 90.06 124 GLN A CA 1
ATOM 921 C C . GLN A 1 124 ? 6.353 -3.985 -23.536 1.00 90.06 124 GLN A C 1
ATOM 923 O O . GLN A 1 124 ? 7.178 -3.589 -22.713 1.00 90.06 124 GLN A O 1
ATOM 928 N N . ALA A 1 125 ? 6.422 -5.182 -24.107 1.00 92.12 125 ALA A N 1
ATOM 929 C CA . ALA A 1 125 ? 7.490 -6.136 -23.859 1.00 92.12 125 ALA A CA 1
ATOM 930 C C . ALA A 1 125 ? 7.916 -6.794 -25.180 1.00 92.12 125 ALA A C 1
ATOM 932 O O . ALA A 1 125 ? 7.070 -6.998 -26.052 1.00 92.12 125 ALA A O 1
ATOM 933 N N . PRO A 1 126 ? 9.210 -7.118 -25.348 1.00 94.06 126 PRO A N 1
ATOM 934 C CA . PRO A 1 126 ? 9.721 -7.712 -26.584 1.00 94.06 126 PRO A CA 1
ATOM 935 C C . PRO A 1 126 ? 9.191 -9.130 -26.835 1.00 94.06 126 PRO A C 1
ATOM 937 O O . PRO A 1 126 ? 9.077 -9.546 -27.985 1.00 94.06 126 PRO A O 1
ATOM 940 N N . ASP A 1 127 ? 8.859 -9.864 -25.774 1.00 93.19 127 ASP A N 1
ATOM 941 C CA . ASP A 1 127 ? 8.334 -11.223 -25.831 1.00 93.19 127 ASP A CA 1
ATOM 942 C C . ASP A 1 127 ? 7.472 -11.543 -24.592 1.00 93.19 127 ASP A C 1
ATOM 944 O O . ASP A 1 127 ? 7.331 -10.736 -23.664 1.00 93.19 127 ASP A O 1
ATOM 948 N N . ARG A 1 128 ? 6.867 -12.739 -24.592 1.00 90.06 128 ARG A N 1
ATOM 949 C CA . ARG A 1 128 ? 5.987 -13.225 -23.515 1.00 90.06 128 ARG A CA 1
ATOM 950 C C . ARG A 1 128 ? 6.725 -13.382 -22.184 1.00 90.06 128 ARG A C 1
ATOM 952 O O . ARG A 1 128 ? 6.134 -13.144 -21.135 1.00 90.06 128 ARG A O 1
ATOM 959 N N . GLU A 1 129 ? 7.989 -13.790 -22.209 1.00 92.75 129 GLU A N 1
ATOM 960 C CA . GLU A 1 129 ? 8.772 -14.011 -20.993 1.00 92.75 129 GLU A CA 1
ATOM 961 C C . GLU A 1 129 ? 9.103 -12.678 -20.313 1.00 92.75 129 GLU A C 1
ATOM 963 O O . GLU A 1 129 ? 8.897 -12.522 -19.108 1.00 92.75 129 GLU A O 1
ATOM 968 N N . ALA A 1 130 ? 9.513 -11.682 -21.096 1.00 94.06 130 ALA A N 1
ATOM 969 C CA . ALA A 1 130 ? 9.727 -10.321 -20.640 1.00 94.06 130 ALA A CA 1
ATOM 970 C C . ALA A 1 130 ? 8.431 -9.694 -20.107 1.00 94.06 130 ALA A C 1
ATOM 972 O O . ALA A 1 130 ? 8.453 -9.081 -19.040 1.00 94.06 130 ALA A O 1
ATOM 973 N N . ALA A 1 131 ? 7.295 -9.888 -20.791 1.00 93.00 131 ALA A N 1
ATOM 974 C CA . ALA A 1 131 ? 5.992 -9.427 -20.304 1.00 93.00 131 ALA A CA 1
ATOM 975 C C . ALA A 1 131 ? 5.660 -10.033 -18.934 1.00 93.00 131 ALA A C 1
ATOM 977 O O . ALA A 1 131 ? 5.232 -9.320 -18.024 1.00 93.00 131 ALA A O 1
ATOM 978 N N . ARG A 1 132 ? 5.922 -11.336 -18.766 1.00 93.06 132 ARG A N 1
ATOM 979 C CA . ARG A 1 132 ? 5.713 -12.043 -17.503 1.00 93.06 132 ARG A CA 1
ATOM 980 C C . ARG A 1 132 ? 6.583 -11.481 -16.386 1.00 93.06 132 ARG A C 1
ATOM 982 O O . ARG A 1 132 ? 6.050 -11.121 -15.343 1.00 93.06 132 ARG A O 1
ATOM 989 N N . HIS A 1 133 ? 7.888 -11.345 -16.610 1.00 94.56 133 HIS A N 1
ATOM 990 C CA . HIS A 1 133 ? 8.804 -10.805 -15.602 1.00 94.56 133 HIS A CA 1
ATOM 991 C C . HIS A 1 133 ? 8.458 -9.366 -15.205 1.00 94.56 133 HIS A C 1
ATOM 993 O O . HIS A 1 133 ? 8.541 -9.010 -14.030 1.00 94.56 133 HIS A O 1
ATOM 999 N N . LEU A 1 134 ? 8.042 -8.537 -16.163 1.00 95.19 134 LEU A N 1
ATOM 1000 C CA . LEU A 1 134 ? 7.611 -7.170 -15.883 1.00 95.19 134 LEU A CA 1
ATOM 1001 C C . LEU A 1 134 ? 6.315 -7.143 -15.060 1.00 95.19 134 LEU A C 1
ATOM 1003 O O . LEU A 1 134 ? 6.247 -6.412 -14.073 1.00 95.19 134 LEU A O 1
ATOM 1007 N N . ALA A 1 135 ? 5.316 -7.956 -15.413 1.00 95.31 135 ALA A N 1
ATOM 1008 C CA . ALA A 1 135 ? 4.069 -8.060 -14.656 1.00 95.31 135 ALA A CA 1
ATOM 1009 C C . ALA A 1 135 ? 4.300 -8.600 -13.233 1.00 95.31 135 ALA A C 1
ATOM 1011 O O . ALA A 1 135 ? 3.767 -8.051 -12.271 1.00 95.31 135 ALA A O 1
ATOM 1012 N N . GLU A 1 136 ? 5.147 -9.619 -13.072 1.00 95.69 136 GLU A N 1
ATOM 1013 C CA . GLU A 1 136 ? 5.553 -10.137 -11.760 1.00 95.69 136 GLU A CA 1
ATOM 1014 C C . GLU A 1 136 ? 6.286 -9.070 -10.941 1.00 95.69 136 GLU A C 1
ATOM 1016 O O . GLU A 1 136 ? 5.986 -8.877 -9.764 1.00 95.69 136 GLU A O 1
ATOM 1021 N N . GLY A 1 137 ? 7.19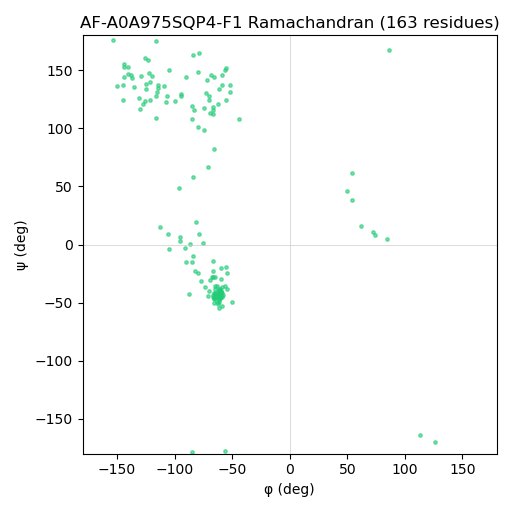9 -8.323 -11.567 1.00 96.12 137 GLY A N 1
ATOM 1022 C CA . GLY A 1 137 ? 7.888 -7.202 -10.934 1.00 96.12 137 GLY A CA 1
ATOM 1023 C C . GLY A 1 137 ? 6.924 -6.110 -10.465 1.00 96.12 137 GLY A C 1
ATOM 1024 O O . GLY A 1 137 ? 7.082 -5.584 -9.364 1.00 96.12 137 GLY A O 1
ATOM 1025 N N . LEU A 1 138 ? 5.892 -5.801 -11.255 1.00 95.94 138 LEU A N 1
ATOM 1026 C CA . LEU A 1 138 ? 4.832 -4.865 -10.877 1.00 95.94 138 LEU A CA 1
ATOM 1027 C C . LEU A 1 138 ? 4.001 -5.394 -9.701 1.00 95.94 138 LEU A C 1
ATOM 1029 O O . LEU A 1 138 ? 3.821 -4.659 -8.728 1.00 95.94 138 LEU A O 1
ATOM 1033 N N . ALA A 1 139 ? 3.572 -6.658 -9.738 1.00 95.69 139 ALA A N 1
ATOM 1034 C CA . ALA A 1 139 ? 2.827 -7.292 -8.650 1.00 95.69 139 ALA A CA 1
ATOM 1035 C C . ALA A 1 139 ? 3.634 -7.279 -7.344 1.00 95.69 139 ALA A C 1
ATOM 1037 O O . ALA A 1 139 ? 3.177 -6.747 -6.334 1.00 95.69 139 ALA A O 1
ATOM 1038 N N . LEU A 1 140 ? 4.876 -7.770 -7.376 1.00 95.88 140 LEU A N 1
ATOM 1039 C CA . LEU A 1 140 ? 5.783 -7.761 -6.226 1.00 95.88 140 LEU A CA 1
ATOM 1040 C C . LEU A 1 140 ? 6.046 -6.345 -5.719 1.00 95.88 140 LEU A C 1
ATOM 1042 O O . LEU A 1 140 ? 6.133 -6.119 -4.512 1.00 95.88 140 LEU A O 1
ATOM 1046 N N . SER A 1 141 ? 6.128 -5.368 -6.624 1.00 95.94 141 SER A N 1
ATOM 1047 C CA . SER A 1 141 ? 6.341 -3.980 -6.233 1.00 95.94 141 SER A CA 1
ATOM 1048 C C . SER A 1 141 ? 5.185 -3.365 -5.463 1.00 95.94 141 SER A C 1
ATOM 1050 O O . SER A 1 141 ? 5.411 -2.316 -4.868 1.00 95.94 141 SER A O 1
ATOM 1052 N N . LEU A 1 142 ? 3.999 -3.983 -5.442 1.00 94.88 142 LEU A N 1
ATOM 1053 C CA . LEU A 1 142 ? 2.847 -3.603 -4.616 1.00 94.88 142 LEU A CA 1
ATOM 1054 C C . LEU A 1 142 ? 2.821 -4.325 -3.257 1.00 94.88 142 LEU A C 1
ATOM 1056 O O . LEU A 1 142 ? 1.986 -3.990 -2.424 1.00 94.88 142 LEU A O 1
ATOM 1060 N N . ASP A 1 143 ? 3.767 -5.238 -3.002 1.00 94.75 143 ASP A N 1
ATOM 1061 C CA . ASP A 1 143 ? 3.921 -5.988 -1.744 1.00 94.75 143 ASP A CA 1
ATOM 1062 C C . ASP A 1 143 ? 2.631 -6.726 -1.313 1.00 94.75 143 ASP A C 1
ATOM 1064 O O . ASP A 1 143 ? 2.059 -6.425 -0.261 1.00 94.75 143 ASP A O 1
ATOM 1068 N N . PRO A 1 144 ? 2.125 -7.682 -2.119 1.00 93.50 144 PRO A N 1
ATOM 1069 C CA . PRO A 1 144 ? 0.974 -8.496 -1.736 1.00 93.50 144 PRO A CA 1
ATOM 1070 C C . PRO A 1 144 ? 1.280 -9.315 -0.471 1.00 93.50 144 PRO A C 1
ATOM 1072 O O . PRO A 1 144 ? 2.327 -9.946 -0.363 1.00 93.50 144 PRO A O 1
ATOM 1075 N N . CYS A 1 145 ? 0.354 -9.329 0.492 1.00 89.88 145 CYS A N 1
ATOM 1076 C CA . CYS A 1 145 ? 0.472 -10.097 1.742 1.00 89.88 145 CYS A CA 1
ATOM 1077 C C . CYS A 1 145 ? -0.219 -11.469 1.713 1.00 89.88 145 CYS A C 1
ATOM 1079 O O . CYS A 1 145 ? -0.310 -12.129 2.747 1.00 89.88 145 CYS A O 1
ATOM 1081 N N . VAL A 1 146 ? -0.726 -11.878 0.554 1.00 89.44 146 VAL A N 1
ATOM 1082 C CA . VAL A 1 146 ? -1.407 -13.156 0.331 1.00 89.44 146 VAL A CA 1
ATOM 1083 C C . VAL A 1 146 ? -0.739 -13.886 -0.823 1.00 89.44 146 VAL A C 1
ATOM 1085 O O . VAL A 1 146 ? -0.030 -13.273 -1.624 1.00 89.44 146 VAL A O 1
ATOM 1088 N N . GLU A 1 147 ? -0.960 -15.194 -0.908 1.00 91.62 147 GLU A N 1
ATOM 1089 C CA . GLU A 1 147 ? -0.546 -15.965 -2.074 1.00 91.62 147 GLU A CA 1
ATOM 1090 C C . GLU A 1 147 ? -1.212 -15.407 -3.338 1.00 91.62 147 GLU A C 1
ATOM 1092 O O . GLU A 1 147 ? -2.393 -15.056 -3.338 1.00 91.62 147 GLU A O 1
ATOM 1097 N N . TRP A 1 148 ? -0.438 -15.303 -4.414 1.00 92.50 148 TRP A N 1
ATOM 1098 C CA . TRP A 1 148 ? -0.903 -14.793 -5.695 1.00 92.50 148 TRP A CA 1
ATOM 1099 C C . TRP A 1 148 ? -0.236 -15.556 -6.834 1.00 92.50 148 TRP A C 1
ATOM 1101 O O . TRP A 1 148 ? 0.854 -16.110 -6.691 1.00 92.50 148 TRP A O 1
ATOM 1111 N N . SER A 1 149 ? -0.900 -15.565 -7.985 1.00 91.62 149 SER A N 1
ATOM 1112 C CA . SER A 1 149 ? -0.356 -16.099 -9.228 1.00 91.62 149 SER A CA 1
ATOM 1113 C C . SER A 1 149 ? -0.826 -15.247 -10.401 1.00 91.62 149 SER A C 1
ATOM 1115 O O . SER A 1 149 ? -1.881 -14.615 -10.339 1.00 91.62 149 SER A O 1
ATOM 1117 N N . LEU A 1 150 ? -0.028 -15.218 -11.466 1.00 89.75 150 LEU A N 1
ATOM 1118 C CA . LEU A 1 150 ? -0.422 -14.634 -12.742 1.00 89.75 150 LEU A CA 1
ATOM 1119 C C . LEU A 1 150 ? -0.661 -15.761 -13.732 1.00 89.75 150 LEU A C 1
ATOM 1121 O O . LEU A 1 150 ? 0.226 -16.576 -13.993 1.00 89.75 150 LEU A O 1
ATOM 1125 N N . THR A 1 151 ? -1.870 -15.795 -14.274 1.00 89.25 151 THR A N 1
ATOM 1126 C CA . THR A 1 151 ? -2.261 -16.712 -15.337 1.00 89.25 151 THR A CA 1
ATOM 1127 C C . THR A 1 151 ? -2.341 -15.949 -16.650 1.00 89.25 151 THR A C 1
ATOM 1129 O O . THR A 1 151 ? -2.581 -14.743 -16.680 1.00 89.25 151 THR A O 1
ATOM 1132 N N . TRP A 1 152 ? -2.066 -16.656 -17.741 1.00 83.94 152 TRP A N 1
ATOM 1133 C CA . TRP A 1 152 ? -2.015 -16.084 -19.078 1.00 83.94 152 TRP A CA 1
ATOM 1134 C C . TRP A 1 152 ? -2.919 -16.913 -19.966 1.00 83.94 152 TRP A C 1
ATOM 1136 O O . TRP A 1 152 ? -2.677 -18.111 -20.125 1.00 83.94 152 TRP A O 1
ATOM 1146 N N . ASP A 1 153 ? -3.923 -16.278 -20.557 1.00 83.50 153 ASP A N 1
ATOM 1147 C CA . ASP A 1 153 ? -4.756 -16.941 -21.547 1.00 83.50 153 ASP A CA 1
ATOM 1148 C C . ASP A 1 153 ? -3.929 -17.163 -22.817 1.00 83.50 153 ASP A C 1
ATOM 1150 O O . ASP A 1 153 ? -3.358 -16.232 -23.388 1.00 83.50 153 ASP A O 1
ATOM 1154 N N . GLU A 1 154 ? -3.836 -18.415 -23.264 1.00 66.44 154 GLU A N 1
ATOM 1155 C CA . GLU A 1 154 ? -3.063 -18.779 -24.459 1.00 66.44 154 GLU A CA 1
ATOM 1156 C C . GLU A 1 154 ? -3.801 -18.464 -25.775 1.00 66.44 154 GLU A C 1
ATOM 1158 O O . GLU A 1 154 ? -3.340 -18.835 -26.853 1.00 66.44 154 GLU A O 1
ATOM 1163 N N . GLY A 1 155 ? -4.934 -17.754 -25.721 1.00 55.59 155 GLY A N 1
ATOM 1164 C CA . GLY A 1 155 ? -5.770 -17.462 -26.882 1.00 55.59 155 GLY A CA 1
ATOM 1165 C C . GLY A 1 155 ? -6.527 -16.143 -26.751 1.00 55.59 155 GLY A C 1
ATOM 1166 O O . GLY A 1 155 ? -7.089 -15.836 -25.706 1.00 55.59 155 GLY A O 1
ATOM 1167 N N . GLY A 1 156 ? -6.546 -15.364 -27.835 1.00 48.34 156 GLY A N 1
ATOM 1168 C CA . GLY A 1 156 ? -7.261 -14.093 -27.946 1.00 48.34 156 GLY A CA 1
ATOM 1169 C C . GLY A 1 156 ? -8.782 -14.247 -28.009 1.00 48.34 156 GLY A C 1
ATOM 1170 O O . GLY A 1 156 ? -9.388 -13.913 -29.023 1.00 48.34 156 GLY A O 1
ATOM 1171 N N . GLU A 1 157 ? -9.406 -14.709 -26.929 1.00 43.16 157 GLU A N 1
ATOM 1172 C CA . GLU A 1 157 ? -10.851 -14.599 -26.743 1.00 43.16 157 GLU A CA 1
ATOM 1173 C C . GLU A 1 157 ? -11.138 -14.012 -25.356 1.00 43.16 157 GLU A C 1
ATOM 1175 O O . GLU A 1 157 ? -10.756 -14.570 -24.332 1.00 43.16 157 GLU A O 1
ATOM 1180 N N . ALA A 1 158 ? -11.754 -12.826 -25.334 1.00 45.28 158 ALA A N 1
ATOM 1181 C CA . ALA A 1 158 ? -11.994 -12.054 -24.117 1.00 45.28 158 ALA A CA 1
ATOM 1182 C C . ALA A 1 158 ? -12.838 -12.839 -23.089 1.00 45.28 158 ALA A C 1
ATOM 1184 O O . ALA A 1 158 ? -13.762 -13.563 -23.482 1.00 45.28 158 ALA A O 1
ATOM 1185 N N . PRO A 1 159 ? -12.600 -12.655 -21.775 1.00 47.84 159 PRO A N 1
ATOM 1186 C CA . PRO A 1 159 ? -13.337 -13.372 -20.746 1.00 47.84 159 PRO A CA 1
ATOM 1187 C C . PRO A 1 159 ? -14.825 -13.013 -20.813 1.00 47.84 159 PRO A C 1
ATOM 1189 O O . PRO A 1 159 ? -15.226 -11.854 -20.676 1.00 47.84 159 PRO A O 1
ATOM 1192 N N . ARG A 1 160 ? -15.673 -14.026 -21.024 1.00 46.06 160 ARG A N 1
ATOM 1193 C CA . ARG A 1 160 ? -17.127 -13.879 -20.909 1.00 46.06 160 ARG A CA 1
ATOM 1194 C C . ARG A 1 160 ? -17.454 -13.667 -19.437 1.00 46.06 160 ARG A C 1
ATOM 1196 O O . ARG A 1 160 ? -17.240 -14.562 -18.627 1.00 46.06 160 ARG A O 1
ATOM 1203 N N . GLY A 1 161 ? -17.945 -12.471 -19.116 1.00 47.94 161 GLY A N 1
ATOM 1204 C CA . GLY A 1 161 ? -18.237 -12.020 -17.758 1.00 47.94 161 GLY A CA 1
ATOM 1205 C C . GLY A 1 161 ? -18.958 -13.067 -16.909 1.00 47.94 161 GLY A C 1
ATOM 1206 O O . GLY A 1 161 ? -20.146 -13.333 -17.098 1.00 47.94 161 GLY A O 1
ATOM 1207 N N . GLY A 1 162 ? -18.227 -13.628 -15.949 1.00 36.19 162 GLY A N 1
ATOM 1208 C CA . GLY A 1 162 ? -18.784 -14.368 -14.830 1.00 36.19 162 GLY A CA 1
ATOM 1209 C C . GLY A 1 162 ? -19.203 -13.377 -13.755 1.00 36.19 162 GLY A C 1
ATOM 1210 O O . GLY A 1 162 ? -18.373 -12.653 -13.211 1.00 36.19 162 GLY A O 1
ATOM 1211 N N . ARG A 1 163 ? -20.505 -13.316 -13.468 1.00 39.06 163 ARG A N 1
ATOM 1212 C CA . ARG A 1 163 ? -21.014 -12.627 -12.282 1.00 39.06 163 ARG A CA 1
ATOM 1213 C C . ARG A 1 163 ? -20.526 -13.402 -11.062 1.00 39.06 163 ARG A C 1
ATOM 1215 O O . ARG A 1 163 ? -20.946 -14.541 -10.875 1.00 39.06 163 ARG A O 1
ATOM 1222 N N . HIS A 1 164 ? -19.698 -12.780 -10.238 1.00 36.31 164 HIS A N 1
ATOM 1223 C CA . HIS A 1 164 ? -19.543 -13.199 -8.854 1.00 36.31 164 HIS A CA 1
ATOM 1224 C C . HIS A 1 164 ? -20.234 -12.162 -7.972 1.00 36.31 164 HIS A C 1
ATOM 1226 O O . HIS A 1 164 ? -20.100 -10.959 -8.200 1.00 36.31 164 HIS A O 1
ATOM 1232 N N . ALA A 1 165 ? -21.102 -12.690 -7.110 1.00 34.81 165 ALA A N 1
ATOM 1233 C CA . ALA A 1 165 ? -21.930 -11.968 -6.155 1.00 34.81 165 ALA A CA 1
ATOM 1234 C C . ALA A 1 165 ? -21.095 -11.394 -5.008 1.00 34.81 165 ALA A C 1
ATOM 1236 O O . ALA A 1 165 ? -20.028 -11.985 -4.724 1.00 34.81 165 ALA A O 1
#

Mean predicted aligned error: 7.44 Å

Secondary structure (DSSP, 8-state):
-----B--SHHHHHHHSS---HHHHHHHHHHHTT-HHHHHHHHHHHHHHHHHTS-TTS-S-GGGEEEEEEETTEEEEEEEETTEEEEEEEEEETTEEEEEEEE-HHHHHTSTTBHHHHHHTT---SSHHHHHHHHHHHHHHT--SS-------SS----------

Solvent-accessible surface area (backbone atoms only — not comparable to full-atom values): 9785 Å² total; per-residue (Å²): 130,86,87,65,58,53,56,56,19,44,43,43,52,50,71,72,43,92,58,87,45,74,68,46,54,53,29,49,50,30,43,75,70,67,37,54,44,58,16,34,49,49,25,44,53,52,50,51,54,55,60,71,68,52,55,92,82,60,67,79,65,76,88,38,58,49,73,46,80,74,53,92,50,2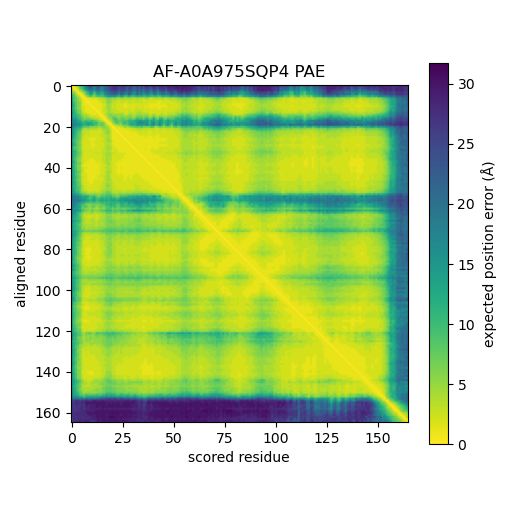6,38,38,38,40,36,60,49,88,46,13,55,34,36,40,38,38,26,44,54,94,94,36,79,77,44,79,47,74,46,55,29,59,55,46,29,65,28,93,66,6,38,48,49,59,64,54,58,86,64,85,54,98,44,73,65,53,41,48,55,51,48,50,47,48,50,57,42,63,58,65,92,61,94,82,85,87,85,77,81,96,57,103,65,81,83,77,85,74,86,77,132

InterPro domains:
  IPR001501 Nickel-dependent hydrogenase, large subunit [PF00374] (73-113)
  IPR029014 [NiFe]-hydrogenase, large subunit [G3DSA:1.10.645.10] (1-150)
  IPR029014 [NiFe]-hydrogenase, large subunit [SSF56762] (4-146)
  IPR050867 [NiFe]/[NiFeSe] hydrogenase large subunit [PTHR42958] (4-151)

Organism: NCBI:txid2785627

Sequence (165 aa):
MSEGAVETGPLARLLGGSEDGAAAQEIRQLWDQGRRPAARLAARCAELTRLAAQAPDQGLPPDWVGGANLGSGTGLARVETARGPLLHILQVKDERILHYGIIAPTEWNFHPQGAFITDVTGLQAPDREAARHLAEGLALSLDPCVEWSLTWDEGGEAPRGGRHA